Protein AF-A0A392U8T9-F1 (afdb_monomer_lite)

Secondary structure (DSSP, 8-state):
-EEEEEEEEEEEETTEEEEEEEEEETTS-GGG-EEEEHHHHHHH-GGGGSSS-----

Sequence (57 aa):
MPAKILSWRDKFTAGKHTREWLVQWEGMDMGDATWEEEVLLKSQFPDLGLEDKAVFV

Organism: NCBI:txid97028

Radius of gyration: 12.62 Å; chains: 1; bounding box: 29×30×31 Å

pLDDT: mean 82.92, std 14.13, range [44.28, 94.19]

Structure (mmCIF, N/CA/C/O backbone):
data_AF-A0A392U8T9-F1
#
_entry.id   AF-A0A392U8T9-F1
#
loop_
_atom_site.group_PDB
_atom_site.id
_atom_site.type_symbol
_atom_site.label_atom_id
_atom_site.label_alt_id
_atom_site.label_comp_id
_atom_site.label_asym_id
_atom_site.label_entity_id
_atom_site.label_seq_id
_atom_site.pdbx_PDB_ins_code
_atom_site.Cartn_x
_atom_site.Cartn_y
_atom_site.Cartn_z
_atom_site.occupancy
_atom_site.B_iso_or_equiv
_atom_site.auth_seq_id
_atom_site.auth_comp_id
_atom_site.auth_asym_id
_atom_site.auth_atom_id
_atom_site.pdbx_PDB_model_num
ATOM 1 N N . MET A 1 1 ? -8.960 7.577 6.685 1.00 82.25 1 MET A N 1
ATOM 2 C CA . MET A 1 1 ? -7.682 6.836 6.803 1.00 82.25 1 MET A CA 1
ATOM 3 C C . MET A 1 1 ? -7.758 5.590 5.931 1.00 82.25 1 MET A C 1
ATOM 5 O O . MET A 1 1 ? -8.874 5.175 5.624 1.00 82.25 1 MET A O 1
ATOM 9 N N . PRO A 1 2 ? -6.632 5.029 5.469 1.00 87.88 2 PRO A N 1
ATOM 10 C CA . PRO A 1 2 ? -6.651 3.761 4.750 1.00 87.88 2 PRO A CA 1
ATOM 11 C C . PRO A 1 2 ? -7.115 2.652 5.702 1.00 87.88 2 PRO A C 1
ATOM 13 O O . PRO A 1 2 ? -6.544 2.474 6.772 1.00 87.88 2 PRO A O 1
ATOM 16 N N . ALA A 1 3 ? -8.190 1.960 5.335 1.00 88.31 3 ALA A N 1
ATOM 17 C CA . ALA A 1 3 ? -8.828 0.942 6.166 1.00 88.31 3 ALA A CA 1
ATOM 18 C C . ALA A 1 3 ? -8.282 -0.457 5.873 1.00 88.31 3 ALA A C 1
ATOM 20 O O . ALA A 1 3 ? -8.097 -1.260 6.785 1.00 88.31 3 ALA A O 1
ATOM 21 N N . LYS A 1 4 ? -8.046 -0.770 4.593 1.00 87.12 4 LYS A N 1
ATOM 22 C CA . LYS A 1 4 ? -7.581 -2.095 4.175 1.00 87.12 4 LYS A CA 1
ATOM 23 C C . LYS A 1 4 ? -6.866 -2.053 2.833 1.00 87.12 4 LYS A C 1
ATOM 25 O O . LYS A 1 4 ? -7.264 -1.316 1.937 1.00 87.12 4 LYS A O 1
ATOM 30 N N . ILE A 1 5 ? -5.867 -2.913 2.664 1.00 89.12 5 ILE A N 1
ATOM 31 C CA . ILE A 1 5 ? -5.284 -3.203 1.352 1.00 89.12 5 ILE A CA 1
ATOM 32 C C . ILE A 1 5 ? -6.050 -4.368 0.721 1.00 89.12 5 ILE A C 1
ATOM 34 O O . ILE A 1 5 ? -6.097 -5.467 1.274 1.00 89.12 5 ILE A O 1
ATOM 38 N N . LEU A 1 6 ? -6.686 -4.118 -0.421 1.00 90.12 6 LEU A N 1
ATOM 39 C CA . LEU A 1 6 ? -7.505 -5.101 -1.133 1.00 90.12 6 LEU A CA 1
ATOM 40 C C . LEU A 1 6 ? -6.686 -5.929 -2.126 1.00 90.12 6 LEU A C 1
ATOM 42 O O . LEU A 1 6 ? -6.966 -7.107 -2.328 1.00 90.12 6 LEU A O 1
ATOM 46 N N . SER A 1 7 ? -5.691 -5.313 -2.764 1.00 91.25 7 SER A N 1
ATOM 47 C CA . SER A 1 7 ? -4.836 -5.947 -3.769 1.00 91.25 7 SER A CA 1
ATOM 48 C C . SER A 1 7 ? -3.548 -5.148 -3.950 1.00 91.25 7 SER A C 1
ATOM 50 O O . SER A 1 7 ? -3.427 -4.026 -3.467 1.00 91.25 7 SER A O 1
ATOM 52 N N . TRP A 1 8 ? -2.596 -5.694 -4.696 1.00 91.50 8 TRP A N 1
ATOM 53 C CA . TRP A 1 8 ? -1.422 -4.968 -5.170 1.00 91.50 8 TRP A CA 1
ATOM 54 C C . TRP A 1 8 ? -1.160 -5.285 -6.643 1.00 91.50 8 TRP A C 1
ATOM 56 O O . TRP A 1 8 ? -1.646 -6.291 -7.166 1.00 91.50 8 TRP A O 1
ATOM 66 N N . ARG A 1 9 ? -0.424 -4.406 -7.323 1.00 93.12 9 ARG A N 1
ATOM 67 C CA . ARG A 1 9 ? 0.053 -4.616 -8.692 1.00 93.12 9 ARG A CA 1
ATOM 68 C C . ARG A 1 9 ? 1.422 -3.984 -8.889 1.00 93.12 9 ARG A C 1
ATOM 70 O O . ARG A 1 9 ? 1.733 -2.947 -8.305 1.00 93.12 9 ARG A O 1
ATOM 77 N N . ASP A 1 10 ? 2.213 -4.596 -9.757 1.00 93.00 10 ASP A N 1
ATOM 78 C CA . ASP A 1 10 ? 3.478 -4.041 -10.221 1.00 93.00 10 ASP A CA 1
ATOM 79 C C . ASP A 1 10 ? 3.268 -3.343 -11.567 1.00 93.00 10 ASP A C 1
ATOM 81 O O . ASP A 1 10 ? 2.712 -3.917 -12.506 1.00 93.00 10 ASP A O 1
ATOM 85 N N . LYS A 1 11 ? 3.702 -2.086 -11.660 1.00 91.69 11 LYS A N 1
ATOM 86 C CA . LYS A 1 11 ? 3.578 -1.255 -12.855 1.00 91.69 11 LYS A CA 1
ATOM 87 C C . LYS A 1 11 ? 4.963 -0.872 -13.356 1.00 91.69 11 LYS A C 1
ATOM 89 O O . LYS A 1 11 ? 5.778 -0.330 -12.616 1.00 91.69 11 LYS A O 1
ATOM 94 N N . PHE A 1 12 ? 5.214 -1.133 -14.632 1.00 90.06 12 PHE A N 1
ATOM 95 C CA . PHE A 1 12 ? 6.455 -0.769 -15.305 1.00 90.06 12 PHE A CA 1
ATOM 96 C C . PHE A 1 12 ? 6.145 0.359 -16.285 1.00 90.06 12 PHE A C 1
ATOM 98 O O . PHE A 1 12 ? 5.596 0.125 -17.359 1.00 90.06 12 PHE A O 1
ATOM 105 N N . THR A 1 13 ? 6.452 1.596 -15.899 1.00 85.50 13 THR A N 1
ATOM 106 C CA . THR A 1 13 ? 6.157 2.786 -16.711 1.00 85.50 13 THR A CA 1
ATOM 107 C C . THR A 1 13 ? 7.433 3.584 -16.911 1.00 85.50 13 THR A C 1
ATOM 109 O O . THR A 1 13 ? 8.137 3.859 -15.944 1.00 85.50 13 THR A O 1
ATOM 112 N N . ALA A 1 14 ? 7.749 3.947 -18.158 1.00 82.62 14 ALA A N 1
ATOM 113 C CA . ALA A 1 14 ? 8.947 4.724 -18.503 1.00 82.62 14 ALA A CA 1
ATOM 114 C C . ALA A 1 14 ? 10.264 4.147 -17.926 1.00 82.62 14 ALA A C 1
ATOM 116 O O . ALA A 1 14 ? 11.140 4.888 -17.491 1.00 82.62 14 ALA A O 1
ATOM 117 N N . GLY A 1 15 ? 10.391 2.814 -17.879 1.00 88.06 15 GLY A N 1
ATOM 118 C CA . GLY A 1 15 ? 11.564 2.129 -17.319 1.00 88.06 15 GLY A CA 1
ATOM 119 C C . GLY A 1 15 ? 11.634 2.109 -15.786 1.00 88.06 15 GLY A C 1
ATOM 120 O O . GLY A 1 15 ? 12.565 1.531 -15.234 1.00 88.06 15 GLY A O 1
ATOM 121 N N . LYS A 1 16 ? 10.651 2.691 -15.089 1.00 88.00 16 LYS A N 1
ATOM 122 C CA . LYS A 1 16 ? 10.522 2.630 -13.632 1.00 88.00 16 LYS A CA 1
ATOM 123 C C . LYS A 1 16 ? 9.533 1.539 -13.237 1.00 88.00 16 LYS A C 1
ATOM 125 O O . LYS A 1 16 ? 8.411 1.489 -13.744 1.00 88.00 16 LYS A O 1
ATOM 130 N N . HIS A 1 17 ? 9.954 0.692 -12.305 1.00 90.81 17 HIS A N 1
ATOM 131 C CA . HIS A 1 17 ? 9.075 -0.230 -11.595 1.00 90.81 17 HIS A CA 1
ATOM 132 C C . HIS A 1 17 ? 8.493 0.484 -10.372 1.00 90.81 17 HIS A C 1
ATOM 134 O O . HIS A 1 17 ? 9.232 0.935 -9.500 1.00 90.81 17 HIS A O 1
ATOM 140 N N . THR A 1 18 ? 7.170 0.598 -10.329 1.00 90.75 18 THR A N 1
ATOM 141 C CA . THR A 1 18 ? 6.413 1.120 -9.192 1.00 90.75 18 THR A CA 1
ATOM 142 C C . THR A 1 18 ? 5.418 0.059 -8.740 1.00 90.75 18 THR A C 1
ATOM 144 O O . THR A 1 18 ? 4.684 -0.494 -9.560 1.00 90.75 18 THR A O 1
ATOM 147 N N . ARG A 1 19 ? 5.365 -0.204 -7.433 1.00 92.06 19 ARG A N 1
ATOM 148 C CA . ARG A 1 19 ? 4.334 -1.043 -6.823 1.00 92.06 19 ARG A CA 1
ATOM 149 C C . ARG A 1 19 ? 3.193 -0.175 -6.315 1.00 92.06 19 ARG A C 1
ATOM 151 O O . ARG A 1 19 ? 3.418 0.754 -5.542 1.00 92.06 19 ARG A O 1
ATOM 158 N N . GLU A 1 20 ? 1.982 -0.495 -6.750 1.00 94.12 20 GLU A N 1
ATOM 159 C CA . GLU A 1 20 ? 0.756 0.175 -6.324 1.00 94.12 20 GLU A CA 1
ATOM 160 C C . GLU A 1 20 ? -0.099 -0.798 -5.509 1.00 94.12 20 GLU A C 1
ATOM 162 O O . GLU A 1 20 ? -0.205 -1.984 -5.838 1.00 94.12 20 GLU A O 1
ATOM 167 N N . TRP A 1 21 ? -0.714 -0.301 -4.444 1.00 92.88 21 TRP A N 1
ATOM 168 C CA . TRP A 1 21 ? -1.665 -1.024 -3.612 1.00 92.88 21 TRP A CA 1
ATOM 169 C C . TRP A 1 21 ? -3.064 -0.471 -3.855 1.00 92.88 21 TRP A C 1
ATOM 171 O O . TRP A 1 21 ? -3.250 0.737 -3.960 1.00 92.88 21 TRP A O 1
ATOM 181 N N . LEU A 1 22 ? -4.047 -1.360 -3.959 1.00 92.88 22 LEU A N 1
ATOM 182 C CA . LEU A 1 22 ? -5.452 -0.991 -3.991 1.00 92.88 22 LEU A CA 1
ATOM 183 C C . LEU A 1 22 ? -5.919 -0.800 -2.551 1.00 92.88 22 LEU A C 1
ATOM 185 O O . LEU A 1 22 ? -5.995 -1.765 -1.787 1.00 92.88 22 LEU A O 1
ATOM 189 N N . VAL A 1 23 ? -6.212 0.441 -2.191 1.00 91.44 23 VAL A N 1
ATOM 190 C CA . VAL A 1 23 ? -6.524 0.858 -0.828 1.00 91.44 23 VAL A CA 1
ATOM 191 C C . VAL A 1 23 ? -8.020 1.100 -0.707 1.00 91.44 23 VAL A C 1
ATOM 193 O O . VAL A 1 23 ? -8.582 1.924 -1.422 1.00 91.44 23 VAL A O 1
ATOM 196 N N . GLN A 1 24 ? -8.663 0.394 0.219 1.00 91.38 24 GLN A N 1
ATOM 197 C CA . GLN A 1 24 ? -9.992 0.747 0.698 1.00 91.38 24 GLN A CA 1
ATOM 198 C C . GLN A 1 24 ? -9.863 1.832 1.761 1.00 91.38 24 GLN A C 1
ATOM 200 O O . GLN A 1 24 ? -9.099 1.687 2.719 1.00 91.38 24 GLN A O 1
ATOM 205 N N . TRP A 1 25 ? -10.648 2.890 1.622 1.00 90.44 25 TRP A N 1
ATOM 206 C CA . TRP A 1 25 ? -10.678 4.001 2.561 1.00 90.44 25 TRP A CA 1
ATOM 207 C C . TRP A 1 25 ? -11.798 3.824 3.584 1.00 90.44 25 TRP A C 1
ATOM 209 O O . TRP A 1 25 ? -12.863 3.288 3.284 1.00 90.44 25 TRP A O 1
ATOM 219 N N . GLU A 1 26 ? -11.552 4.266 4.812 1.00 89.44 26 GL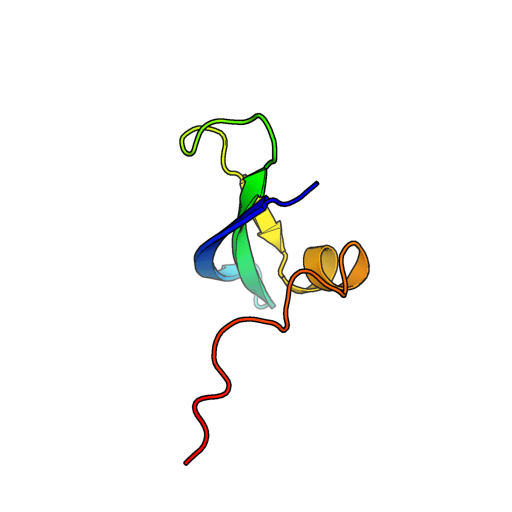U A N 1
ATOM 220 C CA . GLU A 1 26 ? -12.561 4.243 5.869 1.00 89.44 26 GLU A CA 1
ATOM 221 C C . GLU A 1 26 ? -13.780 5.091 5.481 1.00 89.44 26 GLU A C 1
ATOM 223 O O . GLU A 1 26 ? -13.637 6.231 5.039 1.00 89.44 26 GLU A O 1
ATOM 228 N N . GLY A 1 27 ? -14.976 4.524 5.644 1.00 90.44 27 GLY A N 1
ATOM 229 C CA . GLY A 1 27 ? -16.231 5.173 5.258 1.00 90.44 27 GLY A CA 1
ATOM 230 C C . GLY A 1 27 ? -16.534 5.145 3.757 1.00 90.44 27 GLY A C 1
ATOM 231 O O . GLY A 1 27 ? -17.550 5.707 3.361 1.00 90.44 27 GLY A O 1
ATOM 232 N N . MET A 1 28 ? -15.696 4.496 2.937 1.00 90.44 28 MET A N 1
ATOM 233 C CA . MET A 1 28 ? -15.932 4.305 1.504 1.00 90.44 28 MET A CA 1
ATOM 234 C C . MET A 1 28 ? -16.159 2.827 1.165 1.00 90.44 28 MET A C 1
ATOM 236 O O . MET A 1 28 ? -15.607 1.918 1.800 1.00 90.44 28 MET A O 1
ATOM 240 N N . ASP A 1 29 ? -16.977 2.585 0.143 1.00 88.69 29 ASP A N 1
ATOM 241 C CA . ASP A 1 29 ? -17.244 1.241 -0.348 1.00 88.69 29 ASP A CA 1
ATOM 242 C C . ASP A 1 29 ? -16.029 0.669 -1.089 1.00 88.69 29 ASP A C 1
ATOM 244 O O . ASP A 1 29 ? -15.132 1.382 -1.540 1.00 88.69 29 ASP A O 1
ATOM 248 N N . MET A 1 30 ? -15.997 -0.655 -1.258 1.00 83.81 30 MET A N 1
ATOM 249 C CA . MET A 1 30 ? -14.909 -1.318 -1.995 1.00 83.81 30 MET A CA 1
ATOM 250 C C . MET A 1 30 ? -14.808 -0.846 -3.455 1.00 83.81 30 MET A C 1
ATOM 252 O O . MET A 1 30 ? -13.743 -0.961 -4.057 1.00 83.81 30 MET A O 1
ATOM 256 N N . GLY A 1 31 ? -15.904 -0.330 -4.022 1.00 88.38 31 GLY A N 1
ATOM 257 C CA . GLY A 1 31 ? -15.932 0.237 -5.372 1.00 88.38 31 G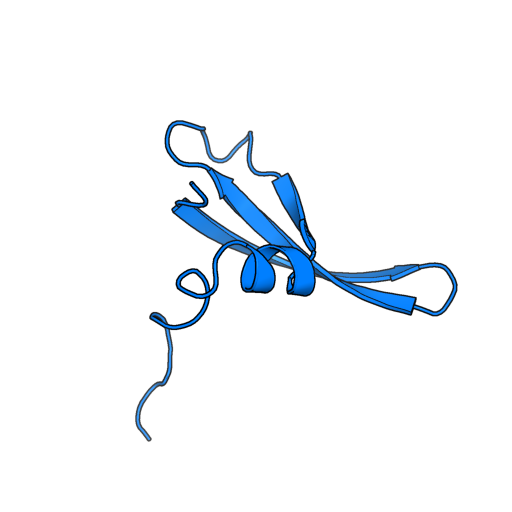LY A CA 1
ATOM 258 C C . GLY A 1 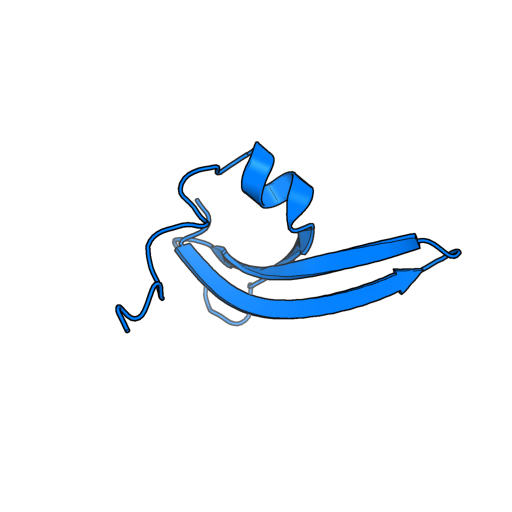31 ? -15.174 1.560 -5.503 1.00 88.38 31 GLY A C 1
ATOM 259 O O . GLY A 1 31 ? -14.714 1.874 -6.597 1.00 88.38 31 GLY A O 1
ATOM 260 N N . ASP A 1 32 ? -14.991 2.285 -4.398 1.00 91.50 32 ASP A N 1
ATOM 261 C CA . ASP A 1 32 ? -14.278 3.567 -4.343 1.00 91.50 32 ASP A CA 1
ATOM 262 C C . ASP A 1 32 ? -12.798 3.402 -3.959 1.00 91.50 32 ASP A C 1
ATOM 264 O O . ASP A 1 32 ? -12.094 4.379 -3.696 1.00 91.50 32 ASP A O 1
ATOM 268 N N . ALA A 1 33 ? -12.307 2.162 -3.897 1.00 93.44 33 ALA A N 1
ATOM 269 C CA . ALA A 1 33 ? -10.910 1.890 -3.606 1.00 93.44 33 ALA A CA 1
ATOM 270 C C . ALA A 1 33 ? -9.993 2.465 -4.700 1.00 93.44 33 ALA A C 1
ATOM 272 O O .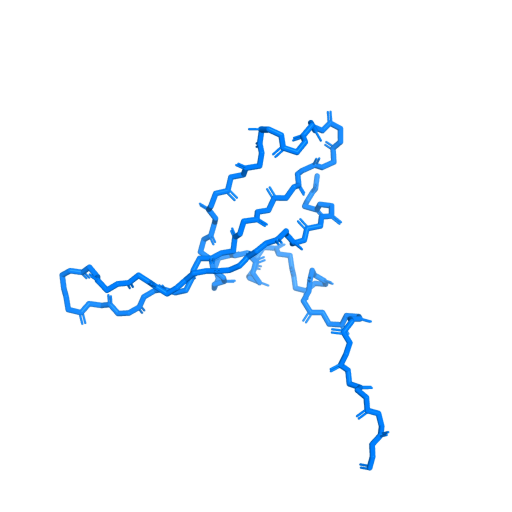 ALA A 1 33 ? -10.245 2.303 -5.898 1.00 93.44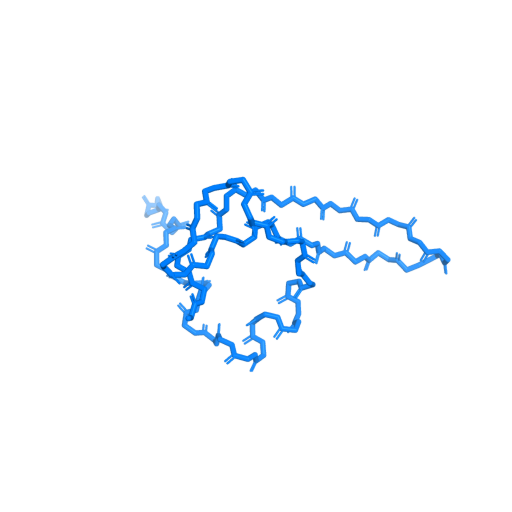 33 ALA A O 1
ATOM 273 N N . THR A 1 34 ? -8.891 3.096 -4.292 1.00 94.19 34 THR A N 1
ATOM 274 C CA . THR A 1 34 ? -7.945 3.747 -5.212 1.00 94.19 34 THR A CA 1
ATOM 275 C C . THR A 1 34 ? -6.596 3.038 -5.234 1.00 94.19 34 THR A C 1
ATOM 277 O O . THR A 1 34 ? -6.207 2.362 -4.282 1.00 94.19 34 THR A O 1
ATOM 280 N N . TRP A 1 35 ? -5.890 3.149 -6.361 1.00 93.69 35 TRP A N 1
ATOM 281 C CA . TRP A 1 35 ? -4.532 2.629 -6.503 1.00 93.69 35 TRP A CA 1
ATOM 282 C C . TRP A 1 35 ? -3.530 3.684 -6.053 1.00 93.69 35 TRP A C 1
ATOM 284 O O . TRP A 1 35 ? -3.379 4.704 -6.719 1.00 93.69 35 TRP A O 1
ATOM 294 N N . GLU A 1 36 ? -2.813 3.398 -4.975 1.00 93.19 36 GLU A N 1
ATOM 295 C CA . GLU A 1 36 ? -1.822 4.296 -4.387 1.00 93.19 36 GLU A CA 1
ATOM 296 C C . GLU A 1 36 ? -0.427 3.671 -4.444 1.00 93.19 36 GLU A C 1
ATOM 298 O O . GLU A 1 36 ? -0.273 2.456 -4.308 1.00 93.19 36 GLU A O 1
ATOM 303 N N . GLU A 1 37 ? 0.618 4.480 -4.625 1.00 91.94 37 GLU A N 1
ATOM 304 C CA . GLU A 1 37 ? 1.996 3.975 -4.613 1.00 91.94 37 GLU A CA 1
ATOM 305 C C . GLU A 1 37 ? 2.380 3.482 -3.212 1.00 91.94 37 GLU A C 1
ATOM 307 O O . GLU A 1 37 ? 2.284 4.225 -2.234 1.00 91.94 37 GLU A O 1
ATOM 312 N N . GLU A 1 38 ? 2.902 2.254 -3.119 1.00 88.81 38 GLU A N 1
ATOM 313 C CA . GLU A 1 38 ? 3.294 1.626 -1.850 1.00 88.81 38 GLU A CA 1
ATOM 314 C C . GLU A 1 38 ? 4.224 2.533 -1.030 1.00 88.81 38 GLU A C 1
ATOM 316 O O . GLU A 1 38 ? 4.048 2.693 0.177 1.00 88.81 38 GLU A O 1
ATOM 321 N N . VAL A 1 39 ? 5.215 3.142 -1.687 1.00 87.75 39 VAL A N 1
ATOM 322 C CA . V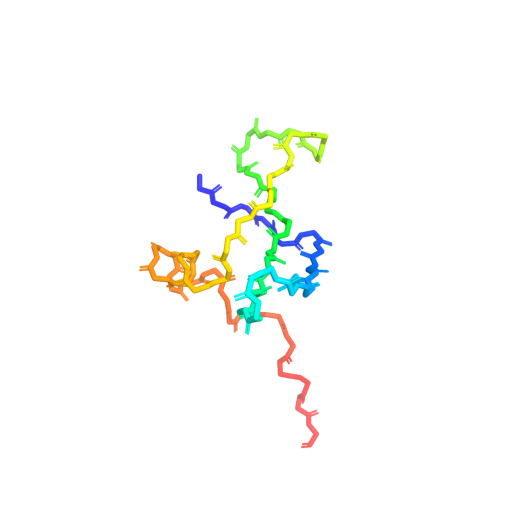AL A 1 39 ? 6.210 4.005 -1.033 1.00 87.75 39 VAL A CA 1
ATOM 323 C C . VAL A 1 39 ? 5.564 5.236 -0.398 1.00 87.75 39 VAL A C 1
ATOM 325 O O . VAL A 1 39 ? 5.916 5.605 0.722 1.00 87.75 39 VAL A O 1
ATOM 328 N N . LEU A 1 40 ? 4.602 5.856 -1.087 1.00 87.81 40 LEU A N 1
ATOM 329 C CA . LEU A 1 40 ? 3.906 7.038 -0.583 1.00 87.81 40 LEU A CA 1
ATOM 330 C C . LEU A 1 40 ? 2.962 6.663 0.552 1.00 87.81 40 LEU A C 1
ATOM 332 O O . LEU A 1 40 ? 2.858 7.391 1.538 1.00 87.81 40 LEU A O 1
ATOM 336 N N . LEU A 1 41 ? 2.301 5.516 0.424 1.00 87.31 41 LEU A N 1
ATOM 337 C CA . LEU A 1 41 ? 1.356 5.029 1.411 1.00 87.31 41 LEU A CA 1
ATOM 338 C C . LEU A 1 41 ? 2.065 4.642 2.715 1.00 87.31 41 LEU A C 1
ATOM 340 O O . LEU A 1 41 ? 1.631 5.065 3.778 1.00 87.31 41 LEU A O 1
ATOM 344 N N . LYS A 1 42 ? 3.208 3.949 2.639 1.00 85.56 42 LYS A N 1
ATOM 345 C CA . LYS A 1 42 ? 4.062 3.640 3.800 1.00 85.56 42 LYS A CA 1
ATOM 346 C C . LYS A 1 42 ? 4.672 4.886 4.439 1.00 85.56 42 LYS A C 1
ATOM 348 O O . LYS A 1 42 ? 4.860 4.918 5.649 1.00 85.56 42 LYS A O 1
ATOM 353 N N . SER A 1 43 ? 4.991 5.909 3.644 1.00 87.56 43 SER A N 1
ATOM 354 C CA . SER A 1 43 ? 5.525 7.168 4.177 1.00 87.56 43 SER A CA 1
ATOM 355 C C . SER A 1 43 ? 4.470 7.979 4.931 1.00 87.56 43 SER A C 1
ATOM 357 O O . SER A 1 43 ? 4.815 8.654 5.896 1.00 87.56 43 SER A O 1
ATOM 359 N N . GLN A 1 44 ? 3.216 7.959 4.474 1.00 87.31 44 GLN A N 1
ATOM 360 C CA . GLN A 1 44 ? 2.108 8.694 5.096 1.00 87.31 44 GLN A CA 1
ATOM 361 C C . GLN A 1 44 ? 1.443 7.903 6.227 1.00 87.31 44 GLN A C 1
ATOM 363 O O . GLN A 1 44 ? 0.979 8.490 7.200 1.00 87.31 44 GLN A O 1
ATOM 368 N N . PHE A 1 45 ? 1.418 6.578 6.102 1.00 84.81 45 PHE A N 1
ATOM 369 C CA . PHE A 1 45 ? 0.789 5.646 7.028 1.00 84.81 45 PHE A CA 1
ATOM 370 C C . PHE A 1 45 ? 1.762 4.492 7.331 1.00 84.81 45 PHE A C 1
ATOM 372 O O . PHE A 1 45 ? 1.598 3.388 6.808 1.00 84.81 45 PHE A O 1
ATOM 379 N N . PRO A 1 46 ? 2.803 4.726 8.150 1.00 77.50 46 PRO A N 1
ATOM 380 C CA . PRO A 1 46 ? 3.791 3.698 8.487 1.00 77.50 46 PRO A CA 1
ATOM 381 C C . PRO A 1 46 ? 3.170 2.478 9.188 1.00 77.50 46 PRO A C 1
ATOM 383 O O . PRO A 1 46 ? 3.648 1.361 9.001 1.00 77.50 46 PRO A O 1
ATOM 386 N N . ASP A 1 47 ? 2.065 2.671 9.912 1.00 75.56 47 ASP A N 1
ATOM 387 C CA . ASP A 1 47 ? 1.315 1.608 10.596 1.00 75.56 47 ASP A CA 1
ATOM 388 C C . ASP A 1 47 ? 0.428 0.773 9.657 1.00 75.56 47 ASP A C 1
ATOM 390 O O . ASP A 1 47 ? -0.048 -0.296 10.026 1.00 75.56 47 ASP A O 1
ATOM 394 N N . LEU A 1 48 ? 0.223 1.209 8.409 1.00 71.31 48 LEU A N 1
ATOM 395 C CA . LEU A 1 48 ? -0.654 0.527 7.449 1.00 71.31 48 LEU A CA 1
ATOM 396 C C . LEU A 1 48 ? -0.083 -0.809 6.941 1.00 71.31 48 LEU A C 1
ATOM 398 O O . LEU A 1 48 ? -0.746 -1.540 6.207 1.00 71.31 48 LEU A O 1
ATOM 402 N N . GLY A 1 49 ? 1.166 -1.122 7.284 1.00 61.44 49 GLY A N 1
ATOM 403 C CA . GLY A 1 49 ? 1.956 -2.127 6.588 1.00 61.44 49 GLY A CA 1
ATOM 404 C C . GLY A 1 49 ? 2.598 -3.216 7.437 1.00 61.44 49 GLY A C 1
ATOM 405 O O . GLY A 1 49 ? 3.601 -3.739 6.959 1.00 61.44 49 GLY A O 1
ATOM 406 N N . LEU A 1 50 ? 2.105 -3.562 8.637 1.00 55.09 50 LEU A N 1
ATOM 407 C CA . LEU A 1 50 ? 2.839 -4.508 9.502 1.00 55.09 50 LEU A CA 1
ATOM 408 C C . LEU A 1 50 ? 2.039 -5.486 10.386 1.00 55.09 50 LEU A C 1
ATOM 410 O O . LEU A 1 50 ? 2.683 -6.219 11.132 1.00 55.09 50 LEU A O 1
ATOM 414 N N . GLU A 1 51 ? 0.707 -5.589 10.304 1.00 52.41 51 GLU A N 1
ATOM 415 C CA . GLU A 1 51 ? -0.026 -6.532 11.184 1.00 52.41 51 GLU A CA 1
ATOM 416 C C . GLU A 1 51 ? -0.528 -7.841 10.558 1.00 52.41 51 GLU A C 1
ATOM 418 O O . GLU A 1 51 ? -0.949 -8.712 11.311 1.00 52.41 51 GLU A O 1
ATOM 423 N N . ASP A 1 52 ? -0.406 -8.090 9.247 1.00 55.94 52 ASP A N 1
ATOM 424 C CA . ASP A 1 52 ? -0.856 -9.382 8.697 1.00 55.94 52 ASP A CA 1
ATOM 425 C C . ASP A 1 52 ? 0.221 -10.122 7.887 1.00 55.94 52 ASP A C 1
ATOM 427 O O . ASP A 1 52 ? 0.543 -9.778 6.749 1.00 55.94 52 ASP A O 1
ATOM 431 N N . LYS A 1 53 ? 0.708 -11.205 8.517 1.00 56.47 53 LYS A N 1
ATOM 432 C CA . LYS A 1 53 ? 1.519 -12.329 8.006 1.00 56.47 53 LYS A CA 1
ATOM 433 C C . LYS A 1 53 ? 3.045 -12.251 8.107 1.00 56.47 53 LYS A C 1
ATOM 435 O O . LYS A 1 53 ? 3.752 -12.494 7.133 1.00 56.47 53 LYS A O 1
ATOM 440 N N . ALA A 1 54 ? 3.555 -12.174 9.334 1.00 47.41 54 ALA A N 1
ATOM 441 C CA . ALA A 1 54 ? 4.649 -13.072 9.708 1.00 47.41 54 ALA A CA 1
ATOM 442 C C . ALA A 1 54 ? 4.025 -14.366 10.260 1.00 47.41 54 ALA A C 1
ATOM 444 O O . ALA A 1 54 ? 3.700 -14.467 11.441 1.00 47.41 54 ALA A O 1
ATOM 445 N N . VAL A 1 55 ? 3.784 -15.350 9.387 1.00 48.62 55 VAL A N 1
ATOM 446 C CA . VAL A 1 55 ? 3.602 -16.734 9.846 1.00 48.62 55 VAL A CA 1
ATOM 447 C C . VAL A 1 55 ? 4.926 -17.129 10.492 1.00 48.62 55 VAL A C 1
ATOM 449 O O . VAL A 1 55 ? 5.942 -17.192 9.804 1.00 48.62 55 VAL A O 1
ATOM 452 N N . PHE A 1 56 ? 4.918 -17.338 11.807 1.00 47.88 56 PHE A N 1
ATOM 453 C CA . PHE A 1 56 ? 6.009 -18.009 12.502 1.00 47.88 56 PHE A CA 1
ATOM 454 C C . PHE A 1 56 ? 6.194 -19.399 11.876 1.00 47.88 56 PHE A C 1
ATOM 456 O O . PHE A 1 56 ? 5.271 -20.217 11.916 1.00 47.88 56 PHE A O 1
ATOM 463 N N . VAL A 1 57 ? 7.371 -19.652 11.305 1.00 44.28 57 VAL A N 1
ATOM 464 C CA . VAL A 1 57 ? 7.924 -20.996 11.099 1.00 44.28 57 VAL A CA 1
ATOM 465 C C . VAL A 1 57 ? 9.393 -20.988 11.484 1.00 44.28 57 VAL A C 1
ATOM 467 O O . VAL A 1 57 ? 10.085 -20.013 11.115 1.00 44.28 57 VAL A O 1
#

Foldseek 3Di:
DFDDFPAKDWDQDPNDTWIWTFTDDPPDDSVPTDTHTPVVCCVVCVVRPPDDDPPDD

InterPro domains:
  IPR000953 Chromo/chromo shadow domain [PS50013] (1-48)
  IPR016197 Chromo-like domain superfamily [SSF54160] (2-48)